Protein AF-A0A0Q5ZW57-F1 (afdb_monomer_lite)

Radius of gyration: 15.61 Å; chains: 1; bounding box: 35×23×44 Å

Sequence (68 aa):
MEIIFGILMLLLMGGAIVFFISFVIAKITEGIFHWRKQEFSSKQFWQTIAIAALLILIISGMVCGGIL

Structure (mmCIF, N/CA/C/O backbone):
data_AF-A0A0Q5ZW57-F1
#
_entry.id   AF-A0A0Q5ZW57-F1
#
loop_
_atom_site.group_PDB
_atom_site.id
_atom_site.type_symbol
_atom_site.label_atom_id
_atom_site.label_alt_id
_atom_site.label_comp_id
_atom_site.label_asym_id
_atom_site.label_entity_id
_atom_site.label_seq_id
_atom_site.pdbx_PDB_ins_code
_atom_site.Cartn_x
_atom_site.Cartn_y
_atom_site.Cartn_z
_atom_site.occupancy
_atom_site.B_iso_or_equiv
_atom_site.auth_seq_id
_atom_site.auth_comp_id
_atom_site.auth_asym_id
_atom_site.auth_atom_id
_atom_site.pdbx_PDB_model_num
ATOM 1 N N . MET A 1 1 ? 10.323 10.602 -26.455 1.00 69.06 1 MET A N 1
ATOM 2 C CA . MET A 1 1 ? 8.957 10.843 -25.933 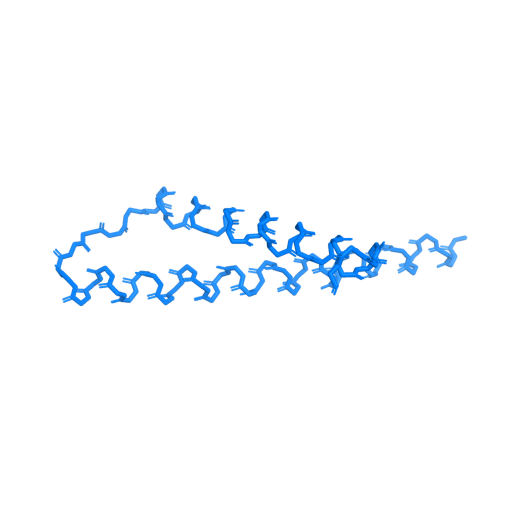1.00 69.06 1 MET A CA 1
ATOM 3 C C . MET A 1 1 ? 8.254 9.549 -25.534 1.00 69.06 1 MET A C 1
ATOM 5 O O . MET A 1 1 ? 7.659 9.522 -24.468 1.00 69.06 1 MET A O 1
ATOM 9 N N . GLU A 1 2 ? 8.369 8.470 -26.310 1.00 83.94 2 GLU A N 1
ATOM 10 C CA . GLU A 1 2 ? 7.650 7.206 -26.061 1.00 83.94 2 GLU A CA 1
ATOM 11 C C . GLU A 1 2 ? 8.028 6.509 -24.738 1.00 83.94 2 GLU A C 1
ATOM 13 O O . GLU A 1 2 ? 7.149 6.078 -23.998 1.00 83.94 2 GLU A O 1
ATOM 18 N N . ILE A 1 3 ? 9.316 6.484 -24.370 1.00 89.88 3 ILE A N 1
ATOM 19 C CA . ILE A 1 3 ? 9.781 5.863 -23.111 1.00 89.88 3 ILE A CA 1
ATOM 20 C C . ILE A 1 3 ? 9.226 6.587 -21.871 1.00 89.88 3 ILE A C 1
ATOM 22 O O . ILE A 1 3 ? 8.818 5.946 -20.907 1.00 89.88 3 ILE A O 1
ATOM 26 N N . ILE A 1 4 ? 9.158 7.922 -21.902 1.00 92.00 4 ILE A N 1
ATOM 27 C CA . ILE A 1 4 ? 8.625 8.731 -20.791 1.00 92.00 4 ILE A CA 1
ATOM 28 C C . ILE A 1 4 ? 7.135 8.434 -20.586 1.00 92.00 4 ILE A C 1
ATOM 30 O O . ILE A 1 4 ? 6.687 8.279 -19.452 1.00 92.00 4 ILE A O 1
ATOM 34 N N . PHE A 1 5 ? 6.380 8.304 -21.680 1.00 92.19 5 PHE A N 1
ATOM 35 C CA . PHE A 1 5 ? 4.965 7.949 -21.624 1.00 92.19 5 PHE A CA 1
ATOM 36 C C . PHE A 1 5 ? 4.747 6.539 -21.054 1.00 92.19 5 PHE A C 1
ATOM 38 O O . PHE A 1 5 ? 3.874 6.347 -20.209 1.00 92.19 5 PHE A O 1
ATOM 45 N N . GLY A 1 6 ? 5.584 5.571 -21.445 1.00 90.62 6 GLY A N 1
ATOM 46 C CA . GLY A 1 6 ? 5.545 4.212 -20.897 1.00 90.62 6 GLY A CA 1
ATOM 47 C C . GLY A 1 6 ? 5.806 4.164 -19.387 1.00 90.62 6 GLY A C 1
ATOM 48 O O . GLY A 1 6 ? 5.055 3.525 -18.651 1.00 90.62 6 GLY A O 1
ATOM 49 N N . ILE A 1 7 ? 6.819 4.893 -18.908 1.00 92.75 7 ILE A N 1
ATOM 50 C CA . ILE A 1 7 ? 7.134 4.983 -17.472 1.00 92.75 7 ILE A CA 1
ATOM 51 C C . ILE A 1 7 ? 5.984 5.645 -16.700 1.00 92.75 7 ILE A C 1
ATOM 53 O O . ILE A 1 7 ? 5.608 5.165 -15.631 1.00 92.75 7 ILE A O 1
ATOM 57 N N . LEU A 1 8 ? 5.393 6.713 -17.245 1.00 93.81 8 LEU A N 1
ATOM 58 C CA . LEU A 1 8 ? 4.267 7.407 -16.618 1.00 93.81 8 LEU A CA 1
ATOM 59 C C . LEU A 1 8 ? 3.041 6.493 -16.472 1.00 93.81 8 LEU A C 1
ATOM 61 O O . LEU A 1 8 ? 2.442 6.442 -15.398 1.00 93.81 8 LEU A O 1
ATOM 65 N N . MET A 1 9 ? 2.696 5.749 -17.526 1.00 92.12 9 MET A N 1
ATOM 66 C CA . MET A 1 9 ? 1.613 4.758 -17.501 1.00 92.12 9 MET A CA 1
ATOM 67 C C . MET A 1 9 ? 1.858 3.6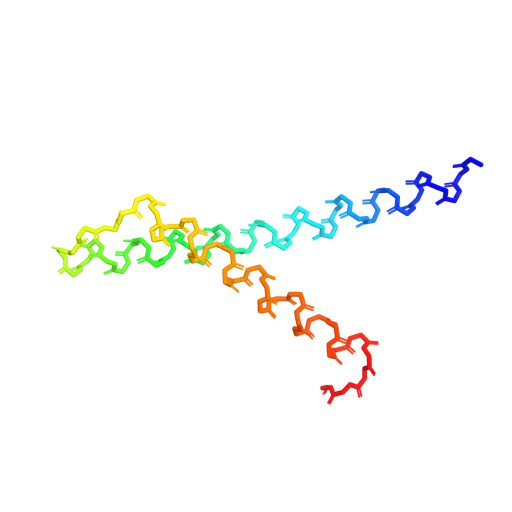78 -16.446 1.00 92.12 9 MET A C 1
ATOM 69 O O . MET A 1 9 ? 0.957 3.359 -15.671 1.00 92.12 9 MET A O 1
ATOM 73 N N . LEU A 1 10 ? 3.080 3.144 -16.377 1.00 90.62 10 LEU A N 1
ATOM 74 C CA . LEU A 1 10 ? 3.439 2.111 -15.408 1.00 90.62 10 LEU A CA 1
ATOM 75 C C . LEU A 1 10 ? 3.338 2.625 -13.964 1.00 90.62 10 LEU A C 1
ATOM 77 O O . LEU A 1 10 ? 2.799 1.935 -13.100 1.00 90.62 10 LEU A O 1
ATOM 81 N N . LEU A 1 11 ? 3.798 3.853 -13.714 1.00 90.31 11 LEU A N 1
ATOM 82 C CA . LEU A 1 11 ? 3.738 4.481 -12.396 1.00 90.31 11 LEU A CA 1
ATOM 83 C C . LEU A 1 11 ? 2.294 4.778 -11.967 1.00 90.31 11 LEU A C 1
ATOM 85 O O . LEU A 1 11 ? 1.931 4.518 -10.821 1.00 90.31 11 LEU A O 1
ATOM 89 N N . LEU A 1 12 ? 1.455 5.261 -12.887 1.00 92.50 12 LEU A N 1
ATOM 90 C CA . LEU A 1 12 ? 0.031 5.490 -12.629 1.00 92.50 12 LEU A CA 1
ATOM 91 C C . LEU A 1 12 ? -0.716 4.184 -12.363 1.00 92.50 12 LEU A C 1
ATOM 93 O O . LEU A 1 12 ? -1.479 4.107 -11.403 1.00 92.50 12 LEU A O 1
ATOM 97 N N . MET A 1 13 ? -0.486 3.153 -13.177 1.00 93.38 13 MET A N 1
ATOM 98 C CA . MET A 1 13 ? -1.174 1.872 -13.031 1.00 93.38 13 MET A CA 1
ATOM 99 C C . MET A 1 13 ? -0.734 1.147 -11.755 1.00 93.38 13 MET A C 1
ATOM 101 O O . MET A 1 13 ? -1.580 0.702 -10.980 1.00 93.38 13 MET A O 1
ATOM 105 N N . GLY A 1 14 ? 0.574 1.102 -11.481 1.00 90.50 14 GLY A N 1
ATOM 106 C CA . GLY A 1 14 ? 1.109 0.547 -10.238 1.00 90.50 14 GLY A CA 1
ATOM 107 C C . GLY A 1 14 ? 0.606 1.304 -9.008 1.00 90.50 14 GLY A C 1
ATOM 108 O O . GLY A 1 14 ? 0.109 0.690 -8.064 1.00 90.50 14 GLY A O 1
ATOM 109 N N . GLY A 1 15 ? 0.646 2.639 -9.045 1.00 91.00 15 GLY A N 1
ATOM 110 C CA . GLY A 1 15 ? 0.131 3.485 -7.968 1.00 91.00 15 GLY A CA 1
ATOM 111 C C . GLY A 1 15 ? -1.368 3.295 -7.720 1.00 91.00 15 GLY A C 1
ATOM 112 O O . GLY A 1 15 ? -1.790 3.186 -6.568 1.00 91.00 15 GLY A O 1
ATOM 113 N N . ALA A 1 16 ? -2.169 3.184 -8.783 1.00 93.19 16 ALA A N 1
ATOM 114 C CA . ALA A 1 16 ? -3.607 2.948 -8.681 1.00 93.19 16 ALA A CA 1
ATOM 115 C C . ALA A 1 16 ? -3.928 1.591 -8.039 1.00 93.19 16 ALA A C 1
ATOM 117 O O . ALA A 1 16 ? -4.811 1.518 -7.185 1.00 93.19 16 ALA A O 1
ATOM 118 N N . ILE A 1 17 ? -3.193 0.533 -8.398 1.00 93.69 17 ILE A N 1
ATOM 119 C CA . ILE A 1 17 ? -3.369 -0.805 -7.813 1.00 93.69 17 ILE A CA 1
ATOM 120 C C . ILE A 1 17 ? -3.051 -0.781 -6.316 1.00 93.69 17 ILE A C 1
ATOM 122 O O . ILE A 1 17 ? -3.857 -1.248 -5.510 1.00 93.69 17 ILE A O 1
ATOM 126 N N . VAL A 1 18 ? -1.912 -0.198 -5.929 1.00 94.31 18 VAL A N 1
ATOM 127 C CA . VAL A 1 18 ? -1.520 -0.084 -4.515 1.00 94.31 18 VAL A CA 1
ATOM 128 C C . VAL A 1 18 ? -2.573 0.695 -3.729 1.00 94.31 18 VAL A C 1
ATOM 130 O O . VAL A 1 18 ? -3.003 0.252 -2.664 1.00 94.31 18 VAL A O 1
ATOM 133 N N . PHE A 1 19 ? -3.038 1.823 -4.268 1.00 94.06 19 PHE A N 1
ATOM 134 C CA . PHE A 1 19 ? -4.068 2.629 -3.621 1.00 94.06 19 PHE A CA 1
ATOM 135 C C . PHE A 1 19 ? -5.393 1.871 -3.472 1.00 94.06 19 PHE A C 1
ATOM 137 O O . PHE A 1 19 ? -6.011 1.919 -2.408 1.00 94.06 19 PHE A O 1
ATOM 144 N N . PHE A 1 20 ? -5.810 1.133 -4.504 1.00 95.75 20 PHE A N 1
ATOM 145 C CA . PHE A 1 20 ? -7.038 0.342 -4.479 1.00 95.75 20 PHE A CA 1
ATOM 146 C C . PHE A 1 20 ? -6.994 -0.750 -3.402 1.00 95.75 20 PHE A C 1
ATOM 148 O O . PHE A 1 20 ? -7.928 -0.863 -2.607 1.00 95.75 20 PHE A O 1
ATOM 155 N N . ILE A 1 21 ? -5.897 -1.508 -3.314 1.00 95.38 21 ILE A N 1
ATOM 156 C CA . ILE A 1 21 ? -5.730 -2.551 -2.289 1.00 95.38 21 ILE A CA 1
ATOM 157 C C . ILE A 1 21 ? -5.760 -1.929 -0.885 1.00 95.38 21 ILE A C 1
ATOM 159 O O . ILE A 1 21 ? -6.482 -2.410 -0.008 1.00 95.38 21 ILE A O 1
ATOM 163 N N . SER A 1 22 ? -5.046 -0.822 -0.673 1.00 94.69 22 SER A N 1
ATOM 164 C CA . SER A 1 22 ? -5.046 -0.107 0.608 1.00 94.69 22 SER A CA 1
ATOM 165 C C . SER A 1 22 ? -6.427 0.414 1.001 1.00 94.69 22 SER A C 1
ATOM 167 O O . SER A 1 22 ? -6.809 0.344 2.170 1.00 94.69 22 SER A O 1
ATOM 169 N N . PHE A 1 23 ? -7.203 0.899 0.031 1.00 94.69 23 PHE A N 1
ATOM 170 C CA . PHE A 1 23 ? -8.578 1.335 0.253 1.00 94.69 23 PHE A CA 1
ATOM 171 C C . PHE A 1 23 ? -9.483 0.171 0.681 1.00 94.69 23 PHE A C 1
ATOM 173 O O . PHE A 1 23 ? -10.259 0.314 1.628 1.00 94.69 23 PHE A O 1
ATOM 180 N N . VAL A 1 24 ? -9.352 -0.997 0.043 1.00 96.19 24 VAL A N 1
ATOM 181 C CA . VAL A 1 24 ? -10.091 -2.212 0.428 1.00 96.19 24 VAL A CA 1
ATOM 182 C C . VAL A 1 24 ? -9.748 -2.629 1.862 1.00 96.19 24 VAL A C 1
ATOM 184 O O . VAL A 1 24 ? -10.655 -2.889 2.653 1.00 96.19 24 VAL A O 1
ATOM 187 N N . ILE A 1 25 ? -8.466 -2.618 2.240 1.00 95.12 25 ILE A N 1
ATOM 188 C CA . ILE A 1 25 ? -8.024 -2.926 3.612 1.00 95.12 25 ILE A CA 1
ATOM 189 C C . ILE A 1 25 ? -8.638 -1.948 4.622 1.00 95.12 25 ILE A C 1
ATOM 191 O O . ILE A 1 25 ? -9.126 -2.366 5.677 1.00 95.12 25 ILE A O 1
ATOM 195 N N . ALA A 1 26 ? -8.665 -0.653 4.304 1.00 94.75 26 ALA A N 1
ATOM 196 C CA . ALA A 1 26 ? -9.276 0.349 5.171 1.00 94.75 26 ALA A CA 1
ATOM 197 C C . ALA A 1 26 ? -10.792 0.151 5.311 1.00 94.75 26 ALA A C 1
ATOM 199 O O . ALA A 1 26 ? -11.316 0.280 6.416 1.00 94.75 26 ALA A O 1
ATOM 200 N N . LYS A 1 27 ? -11.490 -0.246 4.240 1.00 94.50 27 LYS A N 1
ATOM 201 C CA . LYS A 1 27 ? -12.924 -0.579 4.284 1.00 94.50 27 LYS A CA 1
ATOM 202 C C . LYS A 1 27 ? -13.233 -1.824 5.107 1.00 94.50 27 LYS A C 1
ATOM 204 O O . LYS A 1 27 ? -14.201 -1.830 5.864 1.00 94.50 27 LYS A O 1
ATOM 209 N N . ILE A 1 28 ? -12.398 -2.855 5.011 1.00 95.12 28 ILE A N 1
ATOM 210 C CA . ILE A 1 28 ? -12.515 -4.040 5.870 1.00 95.12 28 ILE A CA 1
ATOM 211 C C . ILE A 1 28 ? -12.293 -3.641 7.335 1.00 95.12 28 ILE A C 1
ATOM 213 O O . ILE A 1 28 ? -13.067 -4.029 8.208 1.00 95.12 28 ILE A O 1
ATOM 217 N N . THR A 1 29 ? 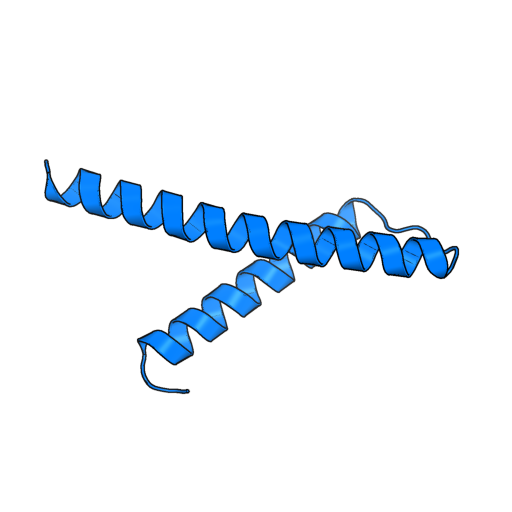-11.279 -2.813 7.597 1.00 93.06 29 THR A N 1
ATOM 218 C CA . THR A 1 29 ? -10.964 -2.313 8.945 1.00 93.06 29 THR A CA 1
ATOM 219 C C . THR A 1 29 ? -12.119 -1.494 9.526 1.00 93.06 29 THR A C 1
ATOM 221 O O . THR A 1 29 ? -12.527 -1.732 10.661 1.00 93.06 29 THR A O 1
ATOM 224 N N . GLU A 1 30 ? -12.705 -0.593 8.735 1.00 92.81 30 GLU A N 1
ATOM 225 C CA . GLU A 1 30 ? -13.908 0.168 9.091 1.00 92.81 30 GLU A CA 1
ATOM 226 C C . GLU A 1 30 ? -15.072 -0.770 9.460 1.00 92.81 30 GLU A C 1
ATOM 228 O O . GLU A 1 30 ? -15.705 -0.592 10.503 1.00 92.81 30 GLU A O 1
ATOM 233 N N . GLY A 1 31 ? -15.307 -1.821 8.665 1.00 93.38 31 GLY A N 1
ATOM 234 C CA . GLY A 1 31 ? -16.332 -2.831 8.948 1.00 93.38 31 GLY A CA 1
ATOM 235 C C . GLY A 1 31 ? -16.118 -3.566 10.277 1.00 93.38 31 GLY A C 1
ATOM 236 O O . GLY A 1 31 ? -17.076 -3.780 11.024 1.00 93.38 31 GLY A O 1
ATOM 237 N N . ILE A 1 32 ? -14.868 -3.899 10.616 1.00 92.19 32 ILE A N 1
ATOM 238 C CA . ILE A 1 32 ? -14.504 -4.543 11.891 1.00 92.19 32 ILE A CA 1
ATOM 239 C C . ILE A 1 32 ? -14.759 -3.603 13.080 1.00 92.19 32 ILE A C 1
ATOM 241 O O . ILE A 1 32 ? -15.299 -4.033 14.104 1.00 92.19 32 ILE A O 1
ATOM 245 N N . PHE A 1 33 ? -14.409 -2.319 12.954 1.00 92.00 33 PHE A N 1
ATOM 246 C CA . PHE A 1 33 ? -14.681 -1.309 13.985 1.00 92.00 33 PHE A CA 1
ATOM 247 C C . PHE A 1 33 ? -16.183 -1.123 14.211 1.00 92.00 33 PHE A C 1
ATOM 249 O O . PHE A 1 33 ? -16.639 -1.096 15.359 1.00 92.00 33 PHE A O 1
ATOM 256 N N . HIS A 1 34 ? -16.962 -1.099 13.127 1.00 89.75 34 HIS A N 1
ATOM 257 C CA . HIS A 1 34 ? -18.414 -0.985 13.200 1.00 89.75 34 HIS A CA 1
ATOM 258 C C . HIS A 1 34 ? -19.052 -2.190 13.910 1.00 89.75 34 HIS A C 1
ATOM 260 O O . HIS A 1 34 ? -19.888 -2.016 14.798 1.00 89.75 34 HIS A O 1
ATOM 266 N N . TRP A 1 35 ? -18.588 -3.412 13.619 1.00 91.06 35 TRP A N 1
ATOM 267 C CA . TRP A 1 35 ? -18.990 -4.630 14.343 1.00 91.06 35 TRP A CA 1
ATOM 268 C C . TRP A 1 35 ? -18.693 -4.564 15.847 1.00 91.06 35 TRP A C 1
ATOM 270 O O . TRP A 1 35 ? -19.420 -5.132 16.661 1.00 91.06 35 TRP A O 1
ATOM 280 N N . ARG A 1 36 ? -17.640 -3.841 16.232 1.00 91.25 36 ARG A N 1
ATOM 281 C CA . ARG A 1 36 ? -17.221 -3.628 17.624 1.00 91.25 36 ARG A CA 1
ATOM 282 C C . ARG A 1 36 ? -17.904 -2.434 18.297 1.00 91.25 36 ARG A C 1
ATOM 284 O O . ARG A 1 36 ? -17.563 -2.139 19.441 1.00 91.25 36 ARG A O 1
ATOM 291 N N . LYS A 1 37 ? -18.854 -1.765 17.627 1.00 88.50 37 LYS A N 1
ATOM 292 C CA . LYS A 1 37 ? -19.489 -0.509 18.076 1.00 88.50 37 LYS A CA 1
ATOM 293 C C . LYS A 1 37 ? -18.469 0.589 18.417 1.00 88.50 37 LYS A C 1
ATOM 295 O O . LYS A 1 37 ? -18.723 1.421 19.284 1.00 88.50 37 LYS A O 1
ATOM 300 N N . GLN A 1 38 ? -17.305 0.570 17.768 1.00 86.75 38 GLN A N 1
ATOM 301 C CA . GLN A 1 38 ? -16.279 1.599 17.909 1.00 86.75 38 GLN A CA 1
ATOM 302 C C . GLN A 1 38 ? -16.343 2.544 16.712 1.00 86.75 38 GLN A C 1
ATOM 304 O O . GLN A 1 38 ? -16.540 2.110 15.577 1.00 86.75 38 GLN A O 1
ATOM 309 N N . GLU A 1 39 ? -16.173 3.839 16.962 1.00 83.81 39 GLU A N 1
ATOM 310 C CA . GLU A 1 39 ? -16.130 4.827 15.890 1.00 83.81 39 GLU A CA 1
ATOM 311 C C . GLU A 1 39 ? -14.796 4.738 15.154 1.00 83.81 39 GLU A C 1
ATOM 313 O O . GLU A 1 39 ? -13.726 4.781 15.764 1.00 83.81 39 GLU A O 1
ATOM 318 N N . PHE A 1 40 ? -14.865 4.618 13.830 1.00 88.88 40 PHE A N 1
ATOM 319 C CA . PHE A 1 40 ? -13.696 4.700 12.972 1.00 88.88 40 PHE A CA 1
ATOM 320 C C . PHE A 1 40 ? -13.581 6.129 12.452 1.00 88.88 40 PHE A C 1
ATOM 322 O O . PHE A 1 40 ? -14.355 6.561 11.598 1.00 88.88 40 PHE A O 1
ATOM 329 N N . SER A 1 41 ? -12.645 6.897 13.007 1.00 91.75 41 SER A N 1
ATOM 330 C CA . SER A 1 41 ? -12.467 8.289 12.598 1.00 91.75 41 SER A CA 1
ATOM 331 C C . SER A 1 41 ? -11.922 8.369 11.173 1.00 91.75 41 SER A C 1
ATOM 333 O O . SER A 1 41 ? -11.042 7.596 10.793 1.00 91.75 41 SER A O 1
ATOM 335 N N . SER A 1 42 ? -12.325 9.390 10.411 1.00 88.25 42 SER A N 1
ATOM 336 C CA . SER A 1 42 ? -11.753 9.670 9.088 1.00 88.25 42 SER A CA 1
ATOM 337 C C . SER A 1 42 ? -10.224 9.790 9.123 1.00 88.25 42 SER A C 1
ATOM 339 O O . SER A 1 42 ? -9.557 9.401 8.168 1.00 88.25 42 SER A O 1
ATOM 341 N N . LYS A 1 43 ? -9.636 10.271 10.232 1.00 92.25 43 LYS A N 1
ATOM 342 C CA . LYS A 1 43 ? -8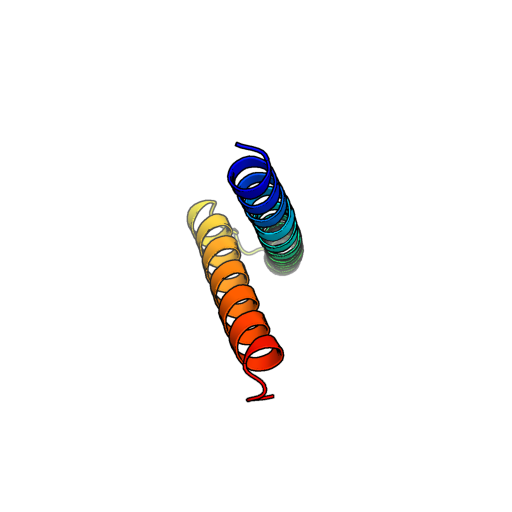.171 10.297 10.397 1.00 92.25 43 LYS A CA 1
ATOM 343 C C . LYS A 1 43 ? -7.572 8.891 10.452 1.00 92.25 43 LYS A C 1
ATOM 345 O O . LYS A 1 43 ? -6.562 8.645 9.801 1.00 92.25 43 LYS A O 1
ATOM 350 N N . GLN A 1 44 ? -8.205 7.978 11.188 1.00 91.50 44 GLN A N 1
ATOM 351 C CA . GLN A 1 44 ? -7.771 6.583 11.285 1.00 91.50 44 GLN A CA 1
ATOM 352 C C . GLN A 1 44 ? -7.929 5.871 9.943 1.00 91.50 44 GLN A C 1
ATOM 354 O O . GLN A 1 44 ? -7.021 5.157 9.541 1.00 91.50 44 GLN A O 1
ATOM 359 N N . PHE A 1 45 ? -9.005 6.146 9.200 1.00 93.25 45 PHE A N 1
ATOM 360 C CA . PHE A 1 45 ? -9.205 5.614 7.850 1.00 93.25 45 PHE A CA 1
ATOM 361 C C . PHE A 1 45 ? -8.041 5.968 6.915 1.00 93.25 45 PHE A C 1
ATOM 363 O O . PHE A 1 45 ? -7.417 5.082 6.331 1.00 93.25 45 PHE A O 1
ATOM 370 N N . TRP A 1 46 ? -7.685 7.252 6.827 1.00 91.56 46 TRP A N 1
ATOM 371 C CA . TRP A 1 46 ? -6.564 7.695 5.993 1.00 91.56 46 TRP A CA 1
ATOM 372 C C . TRP A 1 46 ? -5.205 7.196 6.499 1.00 91.56 46 TRP A C 1
ATOM 374 O O . TRP A 1 46 ? -4.345 6.863 5.684 1.00 91.56 46 TRP A O 1
ATOM 384 N N . GLN A 1 47 ? -5.011 7.078 7.817 1.00 94.81 47 GLN A N 1
ATOM 385 C CA . GLN A 1 47 ? -3.811 6.449 8.379 1.00 94.81 47 GLN A CA 1
ATOM 386 C C . GLN A 1 47 ? -3.712 4.970 7.996 1.00 94.81 47 GLN A C 1
ATOM 388 O O . GLN A 1 47 ? -2.641 4.530 7.588 1.00 94.81 47 GLN A O 1
ATOM 393 N N . THR A 1 48 ? -4.807 4.210 8.064 1.00 94.81 48 THR A N 1
ATOM 394 C CA . THR A 1 48 ? -4.836 2.802 7.649 1.00 94.81 48 THR A CA 1
ATOM 395 C C . THR A 1 48 ? -4.515 2.656 6.164 1.00 94.81 48 THR A C 1
ATOM 397 O O . THR A 1 48 ? -3.696 1.807 5.818 1.00 94.81 48 THR A O 1
ATOM 400 N N . ILE A 1 49 ? -5.075 3.509 5.296 1.00 95.06 49 ILE A N 1
ATOM 401 C CA . ILE A 1 49 ? -4.729 3.524 3.864 1.00 95.06 49 ILE A CA 1
ATOM 402 C C . ILE A 1 49 ? -3.235 3.794 3.667 1.00 95.06 49 ILE A C 1
ATOM 404 O O . ILE A 1 49 ? -2.579 3.074 2.916 1.00 95.06 49 ILE A O 1
ATOM 408 N N . ALA A 1 50 ? -2.690 4.814 4.335 1.00 94.31 50 ALA A N 1
ATOM 409 C CA . ALA A 1 50 ? -1.285 5.184 4.196 1.00 94.31 50 ALA A CA 1
ATOM 410 C C . ALA A 1 50 ? -0.350 4.060 4.670 1.00 94.31 50 ALA A C 1
ATOM 412 O O . ALA A 1 50 ? 0.590 3.703 3.963 1.00 94.31 50 ALA A O 1
ATOM 413 N N . ILE A 1 51 ? -0.635 3.461 5.829 1.00 95.25 51 ILE A N 1
ATOM 414 C CA . ILE A 1 51 ? 0.147 2.345 6.376 1.00 95.25 51 ILE A CA 1
ATOM 415 C C . ILE A 1 51 ? 0.079 1.135 5.438 1.00 95.25 51 ILE A C 1
ATOM 417 O O . ILE A 1 51 ? 1.117 0.564 5.112 1.00 95.25 51 ILE A O 1
ATOM 421 N N . ALA A 1 52 ? -1.112 0.770 4.957 1.00 95.00 52 ALA A N 1
ATOM 422 C CA . ALA A 1 52 ? -1.273 -0.336 4.017 1.00 95.00 52 ALA A CA 1
ATOM 423 C C . 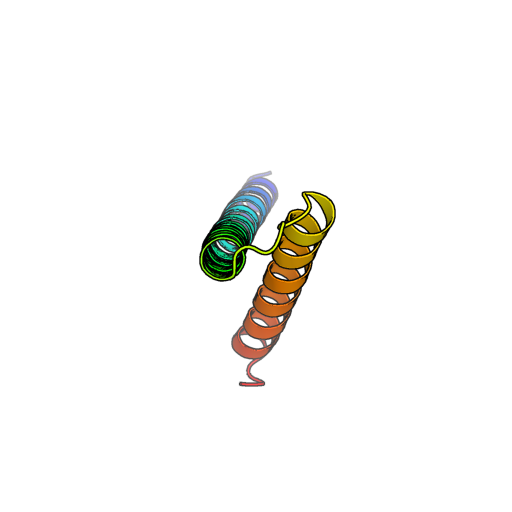ALA A 1 52 ? -0.497 -0.090 2.712 1.00 95.00 52 ALA A C 1
ATOM 425 O O . ALA A 1 52 ? 0.210 -0.979 2.242 1.00 95.00 52 ALA A O 1
ATOM 426 N N . ALA A 1 53 ? -0.551 1.132 2.173 1.00 94.06 53 ALA A N 1
ATOM 427 C CA . ALA A 1 53 ? 0.164 1.485 0.950 1.00 94.06 53 ALA A CA 1
ATOM 428 C C . ALA A 1 53 ? 1.683 1.375 1.135 1.00 94.06 53 ALA A C 1
ATOM 430 O O . ALA A 1 53 ? 2.363 0.798 0.288 1.00 94.06 53 ALA A O 1
ATOM 431 N N . LEU A 1 54 ? 2.211 1.869 2.259 1.00 94.00 54 LEU A N 1
ATOM 432 C CA . LEU A 1 54 ? 3.634 1.765 2.588 1.00 94.00 54 LEU A CA 1
ATOM 433 C C . LEU A 1 54 ? 4.083 0.307 2.717 1.00 94.00 54 LEU A C 1
ATOM 435 O O . LEU A 1 54 ? 5.115 -0.059 2.161 1.00 94.00 54 LEU A O 1
ATOM 439 N N . LEU A 1 55 ? 3.301 -0.538 3.394 1.00 95.00 55 LEU A N 1
ATOM 440 C CA . LEU A 1 55 ? 3.623 -1.959 3.539 1.00 95.00 55 LEU A CA 1
ATOM 441 C C . LEU A 1 55 ? 3.643 -2.684 2.189 1.00 95.00 55 LEU A C 1
ATOM 443 O O . LEU A 1 55 ? 4.571 -3.443 1.926 1.00 95.00 55 LEU A O 1
ATOM 447 N N . ILE A 1 56 ? 2.669 -2.422 1.314 1.00 93.25 56 ILE A N 1
ATOM 448 C CA . ILE A 1 56 ? 2.621 -3.024 -0.027 1.00 93.25 56 ILE A CA 1
ATOM 449 C C . ILE A 1 56 ? 3.833 -2.593 -0.857 1.00 93.25 56 ILE A C 1
ATOM 451 O O . ILE A 1 56 ? 4.448 -3.432 -1.513 1.00 93.25 56 ILE A O 1
ATOM 455 N N . LEU A 1 57 ? 4.209 -1.312 -0.808 1.00 90.25 57 LEU A N 1
ATOM 456 C CA . LEU A 1 57 ? 5.391 -0.809 -1.514 1.00 90.25 57 LEU A CA 1
ATOM 457 C C . LEU A 1 57 ? 6.680 -1.456 -0.998 1.00 90.25 57 LEU A C 1
ATOM 459 O O . LEU A 1 57 ? 7.521 -1.852 -1.804 1.00 90.25 57 LEU A O 1
ATOM 463 N N . ILE A 1 58 ? 6.820 -1.612 0.322 1.00 92.19 58 ILE A N 1
ATOM 464 C CA . ILE A 1 58 ? 7.971 -2.292 0.929 1.00 92.19 58 ILE A CA 1
ATOM 465 C C . ILE A 1 58 ? 8.023 -3.754 0.475 1.00 92.19 58 ILE A C 1
ATOM 467 O O . ILE A 1 58 ? 9.054 -4.1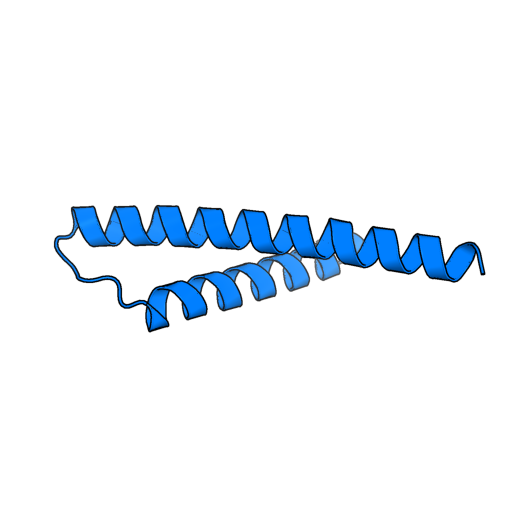89 -0.030 1.00 92.19 58 ILE A O 1
ATOM 471 N N . ILE A 1 59 ? 6.917 -4.498 0.590 1.00 92.25 59 ILE A N 1
ATOM 472 C CA . ILE A 1 59 ? 6.854 -5.911 0.185 1.00 92.25 59 ILE A CA 1
ATOM 473 C C . ILE A 1 59 ? 7.160 -6.056 -1.306 1.00 92.25 59 ILE A C 1
ATOM 475 O O . ILE A 1 59 ? 7.973 -6.893 -1.687 1.00 92.25 59 ILE A O 1
ATOM 479 N N . SER A 1 60 ? 6.569 -5.211 -2.150 1.00 88.94 60 SER A N 1
ATOM 480 C CA . SER A 1 60 ? 6.853 -5.210 -3.584 1.00 88.94 60 SER A CA 1
ATOM 481 C C . SER A 1 60 ? 8.325 -4.922 -3.871 1.00 88.94 60 SER A C 1
ATOM 483 O O . SER A 1 60 ? 8.895 -5.554 -4.756 1.00 88.94 60 SER A O 1
ATOM 485 N N . GLY A 1 61 ? 8.949 -3.999 -3.135 1.00 87.31 61 GLY A N 1
ATOM 486 C CA . GLY A 1 61 ? 10.378 -3.714 -3.248 1.00 87.31 61 GLY A CA 1
ATOM 487 C C . GLY A 1 61 ? 11.246 -4.905 -2.842 1.00 87.31 61 GLY A C 1
ATOM 488 O O . GLY A 1 61 ? 12.212 -5.213 -3.535 1.00 87.31 61 GLY A O 1
ATOM 489 N N . MET A 1 62 ? 10.876 -5.617 -1.774 1.00 92.62 62 MET A N 1
ATOM 490 C CA . MET A 1 62 ? 11.579 -6.830 -1.340 1.00 92.62 62 MET A CA 1
ATOM 491 C C . MET A 1 62 ? 11.461 -7.963 -2.366 1.00 92.62 62 MET A C 1
ATOM 493 O O . MET A 1 62 ? 12.467 -8.595 -2.671 1.00 92.62 62 MET A O 1
ATOM 497 N N . VAL A 1 63 ? 10.268 -8.185 -2.930 1.00 90.38 63 VAL A N 1
ATOM 498 C CA . VAL A 1 63 ? 10.021 -9.229 -3.942 1.00 90.38 63 VAL A CA 1
ATOM 499 C C . VAL A 1 63 ? 10.736 -8.899 -5.256 1.00 90.38 63 VAL A C 1
ATOM 501 O O . VAL A 1 63 ? 11.468 -9.728 -5.786 1.00 90.38 63 VAL A O 1
ATOM 504 N N . CYS A 1 64 ? 10.599 -7.673 -5.773 1.00 87.25 64 CYS A N 1
ATOM 505 C CA . CYS A 1 64 ? 11.293 -7.259 -6.999 1.00 87.25 64 CYS A CA 1
ATOM 506 C C . CYS A 1 64 ? 12.819 -7.174 -6.820 1.00 87.25 64 CYS A C 1
ATOM 508 O O . CYS A 1 64 ? 13.555 -7.330 -7.791 1.00 87.25 64 CYS A O 1
ATOM 510 N N . GLY A 1 65 ? 13.294 -6.919 -5.597 1.00 81.44 65 GLY A N 1
ATOM 511 C CA . GLY A 1 65 ? 14.712 -6.896 -5.238 1.00 81.44 65 GLY A CA 1
ATOM 512 C C . GLY A 1 65 ? 15.311 -8.268 -4.909 1.00 81.44 65 GLY A C 1
ATOM 513 O O . GLY A 1 65 ? 16.512 -8.338 -4.659 1.00 81.44 65 GLY A O 1
ATOM 514 N N . GLY A 1 66 ? 14.506 -9.339 -4.899 1.00 78.12 66 GLY A N 1
ATOM 515 C CA . GLY A 1 66 ? 14.954 -10.712 -4.634 1.00 78.12 66 GLY A CA 1
ATOM 516 C C . GLY A 1 66 ? 15.339 -10.996 -3.178 1.00 78.12 66 GLY A C 1
ATOM 517 O O . GLY A 1 66 ? 16.144 -11.889 -2.925 1.00 78.12 66 GLY A O 1
ATOM 518 N N . ILE A 1 67 ? 14.817 -10.216 -2.226 1.00 79.38 67 ILE A N 1
ATOM 519 C CA . ILE A 1 67 ? 15.069 -10.377 -0.782 1.00 79.38 67 ILE A CA 1
ATOM 520 C C . ILE A 1 67 ? 14.084 -11.380 -0.150 1.00 79.38 67 ILE A C 1
ATOM 522 O O . ILE A 1 67 ? 14.413 -12.005 0.858 1.00 79.38 67 ILE A O 1
ATOM 526 N N . LEU A 1 68 ? 12.889 -11.526 -0.734 1.00 60.72 68 LEU A N 1
ATOM 527 C CA . LEU A 1 68 ? 11.821 -12.448 -0.330 1.00 60.72 68 LEU A CA 1
ATOM 528 C C . LEU A 1 68 ? 11.547 -13.442 -1.462 1.00 60.72 68 LEU A C 1
ATOM 530 O O . LEU A 1 68 ? 11.388 -14.643 -1.154 1.00 60.72 68 LEU A O 1
#

Foldseek 3Di:
DVVVVVVVVVCVVVLVVLLVVQLVQLVVVCVVCVVVVHDCDPVNSVVSSVVSSVVVVVVVCCVVVVVD

pLDDT: mean 90.8, std 5.86, range [60.72, 96.19]

Secondary structure (DSSP, 8-state):
-HHHHHHHHHHHHHHHHHHHHHHHHHHHHHHHHHHTT----HHHHHHHHHHHHHHHHHHHHHHHTT--